Protein AF-A0A925X1Y3-F1 (afdb_monomer_lite)

Sequence (138 aa):
MMHRLTLIILGVAICYAMVGCKSAAEHTDERRQELLRIYPPGRTTREDVRKKWDEPLPHRPYPSYYAATRPAGGWESFDLPGVRERALNSERRTGQPVASLERYFGPDFHHFFGLNYAWYYYDVADKVVDVDWQFASD

Structure (mmCIF, N/CA/C/O backbone):
data_AF-A0A925X1Y3-F1
#
_entry.id   AF-A0A925X1Y3-F1
#
loop_
_atom_site.group_PDB
_atom_site.id
_atom_site.type_symbol
_atom_site.label_atom_id
_atom_site.label_alt_id
_atom_site.label_comp_id
_atom_site.label_asym_id
_atom_site.label_entity_id
_atom_site.label_seq_id
_atom_site.pdbx_PDB_ins_code
_atom_site.Cartn_x
_atom_site.Cartn_y
_atom_site.Cartn_z
_atom_site.occupancy
_atom_site.B_iso_or_equiv
_atom_site.auth_seq_id
_atom_site.auth_comp_id
_atom_site.auth_asym_id
_atom_site.auth_atom_id
_atom_site.pdbx_PDB_model_num
ATOM 1 N N . MET A 1 1 ? 50.385 19.278 11.242 1.00 52.00 1 MET A N 1
ATOM 2 C CA . MET A 1 1 ? 49.661 19.611 9.990 1.00 52.00 1 MET A CA 1
ATOM 3 C C . MET A 1 1 ? 48.746 18.474 9.505 1.00 52.00 1 MET A C 1
ATOM 5 O O . MET A 1 1 ? 47.669 18.778 9.016 1.00 52.00 1 MET A O 1
ATOM 9 N N . MET A 1 2 ? 49.086 17.191 9.728 1.00 53.03 2 MET A N 1
ATOM 10 C CA . MET A 1 2 ? 48.262 16.021 9.344 1.00 53.03 2 MET A CA 1
ATOM 11 C C . MET A 1 2 ? 46.864 15.930 9.993 1.00 53.03 2 MET A C 1
ATOM 13 O O . MET A 1 2 ? 45.931 15.518 9.320 1.00 53.03 2 MET A O 1
ATOM 17 N N . HIS A 1 3 ? 46.662 16.370 11.243 1.00 49.81 3 HIS A N 1
ATOM 18 C CA . HIS A 1 3 ? 45.347 16.265 11.912 1.00 49.81 3 HIS A CA 1
ATOM 19 C C . HIS A 1 3 ? 44.255 17.192 11.349 1.00 49.81 3 HIS A C 1
ATOM 21 O O . HIS A 1 3 ? 43.071 16.927 11.528 1.00 49.81 3 HIS A O 1
ATOM 27 N N . ARG A 1 4 ? 44.631 18.270 10.644 1.00 52.56 4 ARG A N 1
ATOM 28 C CA . ARG A 1 4 ? 43.661 19.189 10.022 1.00 52.56 4 ARG A CA 1
ATOM 29 C C . ARG A 1 4 ? 43.086 18.631 8.718 1.00 52.56 4 ARG A C 1
ATOM 31 O O . ARG A 1 4 ? 41.937 18.911 8.407 1.00 52.56 4 ARG A O 1
ATOM 38 N N . LEU A 1 5 ? 43.851 17.811 7.993 1.00 51.94 5 LEU A N 1
ATOM 39 C CA . LEU A 1 5 ? 43.408 17.200 6.737 1.00 51.94 5 LEU A CA 1
ATOM 40 C C . LEU A 1 5 ? 42.379 16.085 6.989 1.00 51.94 5 LEU A C 1
ATOM 42 O O . LEU A 1 5 ? 41.388 15.983 6.273 1.00 51.94 5 LEU A O 1
ATOM 46 N N . THR A 1 6 ? 42.570 15.299 8.055 1.00 58.19 6 THR A N 1
ATOM 47 C CA . THR A 1 6 ? 41.659 14.207 8.433 1.00 58.19 6 THR A CA 1
ATOM 48 C C . THR A 1 6 ? 40.274 14.721 8.837 1.00 58.19 6 THR A C 1
ATOM 50 O O . THR A 1 6 ? 39.270 14.128 8.458 1.00 58.19 6 THR A O 1
ATOM 53 N N . LEU A 1 7 ? 40.205 15.854 9.548 1.00 57.44 7 LEU A N 1
ATOM 54 C CA . LEU A 1 7 ? 38.937 16.479 9.947 1.00 57.44 7 LEU A CA 1
ATOM 55 C C . LEU A 1 7 ? 38.155 17.046 8.755 1.00 57.44 7 LEU A C 1
ATOM 57 O O . LEU A 1 7 ? 36.930 16.965 8.737 1.00 57.44 7 LEU A O 1
ATOM 61 N N . ILE A 1 8 ? 38.849 17.574 7.742 1.00 61.72 8 ILE A N 1
ATOM 62 C CA . ILE A 1 8 ? 38.210 18.087 6.523 1.00 61.72 8 ILE A CA 1
ATOM 63 C C . ILE A 1 8 ? 37.632 16.931 5.698 1.00 61.72 8 ILE A C 1
ATOM 65 O O . ILE A 1 8 ? 36.485 17.009 5.270 1.00 61.72 8 ILE A O 1
ATOM 69 N N . ILE A 1 9 ? 38.377 15.835 5.527 1.00 61.41 9 ILE A N 1
ATOM 70 C CA . ILE A 1 9 ? 37.902 14.661 4.776 1.00 61.41 9 ILE A CA 1
ATOM 71 C C . ILE A 1 9 ? 36.703 14.003 5.481 1.00 61.41 9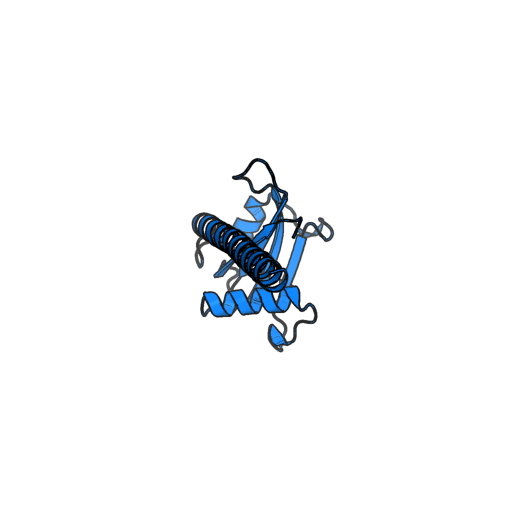 ILE A C 1
ATOM 73 O O . ILE A 1 9 ? 35.718 13.669 4.824 1.00 61.41 9 ILE A O 1
ATOM 77 N N . LEU A 1 10 ? 36.744 13.881 6.813 1.00 60.72 10 LEU A N 1
ATOM 78 C CA . LEU A 1 10 ? 35.631 13.335 7.596 1.00 60.72 10 LEU A CA 1
ATOM 79 C C . LEU A 1 10 ? 34.386 14.239 7.532 1.00 60.72 10 LEU A C 1
ATOM 81 O O . LEU A 1 10 ? 33.276 13.742 7.366 1.00 60.72 10 LEU A O 1
ATOM 85 N N . GLY A 1 11 ? 34.566 15.564 7.597 1.00 60.12 11 GLY A N 1
ATOM 86 C CA . GLY A 1 11 ? 33.471 16.528 7.460 1.00 60.12 11 GLY A CA 1
ATOM 87 C C . GLY A 1 11 ? 32.817 16.497 6.076 1.00 60.12 11 GLY A C 1
ATOM 88 O O . GLY A 1 11 ? 31.593 16.505 5.972 1.00 60.12 11 GLY A O 1
ATOM 89 N N . VAL A 1 12 ? 33.615 16.383 5.010 1.00 60.91 12 VAL A N 1
ATOM 90 C CA . VAL A 1 12 ? 33.105 16.268 3.635 1.00 60.91 12 VAL A CA 1
ATOM 91 C C . VAL A 1 12 ? 32.328 14.959 3.445 1.00 60.91 12 VAL A C 1
ATOM 93 O O . VAL A 1 12 ? 31.229 14.992 2.899 1.00 60.91 12 VAL A O 1
ATOM 96 N N . ALA A 1 13 ? 32.822 13.826 3.955 1.00 60.34 13 ALA A N 1
ATOM 97 C CA . ALA A 1 13 ? 32.124 12.540 3.859 1.00 60.34 13 ALA A CA 1
ATOM 98 C C . ALA A 1 13 ? 30.748 12.545 4.559 1.00 60.34 13 ALA A C 1
ATOM 100 O O . ALA A 1 13 ? 29.778 12.019 4.013 1.00 60.34 13 ALA A O 1
ATOM 101 N N . ILE A 1 14 ? 30.637 13.195 5.725 1.00 60.72 14 ILE A N 1
ATOM 102 C CA . ILE A 1 14 ? 29.362 13.347 6.446 1.00 60.72 14 ILE A CA 1
ATOM 103 C C . ILE A 1 14 ? 28.383 14.225 5.649 1.00 60.72 14 ILE A C 1
ATOM 105 O O . ILE A 1 14 ? 27.206 13.886 5.534 1.00 60.72 14 ILE A O 1
ATOM 109 N N . CYS A 1 15 ? 28.857 15.315 5.037 1.00 56.41 1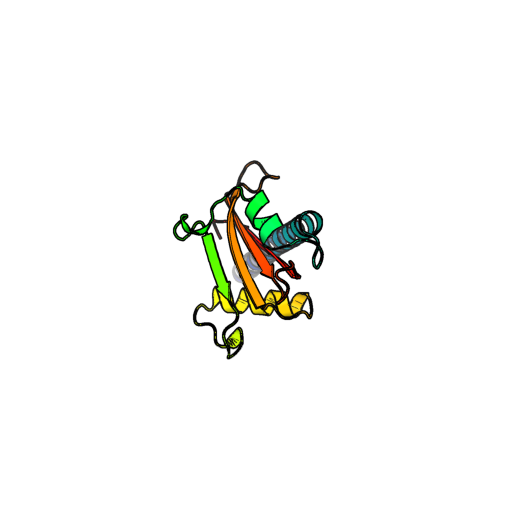5 CYS A N 1
ATOM 110 C CA . CYS A 1 15 ? 28.016 16.166 4.192 1.00 56.41 15 CYS A CA 1
ATOM 111 C C . CYS A 1 15 ? 27.493 15.428 2.946 1.00 56.41 15 CYS A C 1
ATOM 113 O O . CYS A 1 15 ?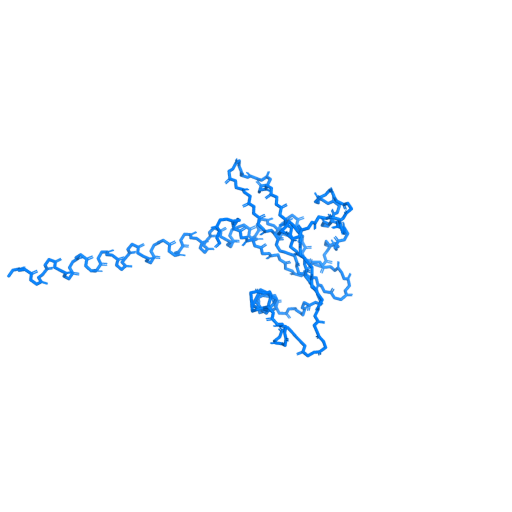 26.316 15.562 2.621 1.00 56.41 15 CYS A O 1
ATOM 115 N N . TYR A 1 16 ? 28.319 14.613 2.278 1.00 53.19 16 TYR A N 1
ATOM 116 C CA . TYR A 1 16 ? 27.880 13.823 1.117 1.00 53.19 16 TYR A CA 1
ATOM 117 C C . TYR A 1 16 ? 26.860 12.738 1.489 1.00 53.19 16 TYR A C 1
ATOM 119 O O . TYR A 1 16 ? 25.882 12.551 0.763 1.00 53.19 16 TYR A O 1
ATOM 127 N N . ALA A 1 17 ? 27.029 12.072 2.636 1.00 56.19 17 ALA A N 1
ATOM 128 C CA . ALA A 1 17 ? 26.065 11.083 3.120 1.00 56.19 17 ALA A CA 1
ATOM 129 C C . ALA A 1 17 ? 24.685 11.708 3.410 1.00 56.19 17 ALA A C 1
ATOM 131 O O . ALA A 1 17 ? 23.656 11.121 3.078 1.00 56.19 17 ALA A O 1
ATOM 132 N N . MET A 1 18 ? 24.646 12.928 3.961 1.00 49.16 18 MET A N 1
ATOM 133 C CA . MET A 1 18 ? 23.380 13.625 4.227 1.00 49.16 18 MET A CA 1
ATOM 134 C C . MET A 1 18 ? 22.675 14.120 2.955 1.00 49.16 18 MET A C 1
ATOM 136 O O . MET A 1 18 ? 21.445 14.143 2.917 1.00 49.16 18 MET A O 1
ATOM 140 N N . VAL A 1 19 ? 23.417 14.481 1.902 1.00 56.69 19 VAL A N 1
ATOM 141 C CA . VAL A 1 19 ? 22.826 14.872 0.607 1.00 56.69 19 VAL A CA 1
ATOM 142 C C . VAL A 1 19 ? 22.222 13.662 -0.116 1.00 56.69 19 VAL A C 1
ATOM 144 O O . VAL A 1 19 ? 21.122 13.773 -0.654 1.00 56.69 19 VAL A O 1
ATOM 147 N N . GLY A 1 20 ? 22.882 12.499 -0.069 1.00 49.12 20 GLY A N 1
ATOM 148 C CA . GLY A 1 20 ? 22.376 11.265 -0.685 1.00 49.12 20 GLY A CA 1
ATOM 149 C C . GLY A 1 20 ? 21.086 10.731 -0.048 1.00 49.12 20 GLY A C 1
ATOM 150 O O . GLY A 1 20 ? 20.182 10.307 -0.761 1.00 49.12 20 GLY A O 1
ATOM 151 N N . CYS A 1 21 ? 20.946 10.806 1.281 1.00 54.22 21 CYS A N 1
ATOM 152 C CA . CYS A 1 21 ? 19.702 10.400 1.951 1.00 54.22 21 CYS A CA 1
ATOM 153 C C . CYS A 1 21 ? 18.529 11.348 1.659 1.00 54.22 21 CYS A C 1
ATOM 155 O O . CYS A 1 21 ? 17.378 10.914 1.630 1.00 54.22 21 CYS A O 1
ATOM 157 N N . LYS A 1 22 ? 18.806 12.641 1.444 1.00 55.19 22 LYS A N 1
ATOM 158 C CA . LYS A 1 22 ? 17.760 13.633 1.184 1.00 55.19 22 LYS A CA 1
ATOM 159 C C . LYS A 1 22 ? 17.135 13.456 -0.202 1.00 55.19 22 LYS A C 1
ATOM 161 O O . LYS A 1 22 ? 15.917 13.545 -0.305 1.00 55.19 22 LYS A O 1
ATOM 166 N N . SER A 1 23 ? 17.929 13.136 -1.229 1.00 60.66 23 SER A N 1
ATOM 167 C CA . SER A 1 23 ? 17.393 12.956 -2.587 1.00 60.66 23 SER A CA 1
ATOM 168 C C . SER A 1 23 ? 16.509 11.711 -2.718 1.00 60.66 23 SER A C 1
ATOM 170 O O . SER A 1 23 ? 15.468 11.770 -3.361 1.00 60.66 23 SER A O 1
ATOM 172 N N . ALA A 1 24 ? 16.867 10.594 -2.075 1.00 61.59 24 ALA A N 1
ATOM 173 C CA . ALA A 1 24 ? 16.077 9.361 -2.144 1.00 61.59 24 ALA A CA 1
ATOM 174 C C . ALA A 1 24 ? 14.693 9.504 -1.477 1.00 61.59 24 ALA A C 1
ATOM 176 O O . ALA A 1 24 ? 13.680 9.054 -2.022 1.00 61.59 24 ALA A O 1
ATOM 177 N N . ALA A 1 25 ? 14.638 10.168 -0.317 1.00 64.25 25 ALA A N 1
ATOM 178 C CA . ALA A 1 25 ? 13.384 10.440 0.382 1.00 64.25 25 ALA A CA 1
ATOM 179 C C . ALA A 1 25 ? 12.487 11.407 -0.409 1.00 64.25 25 ALA A C 1
ATOM 181 O O . ALA A 1 25 ? 11.296 11.147 -0.565 1.00 64.25 25 ALA A O 1
ATOM 182 N N . GLU A 1 26 ? 13.070 12.473 -0.967 1.00 66.62 26 GLU A N 1
ATOM 183 C CA . GLU A 1 26 ? 12.356 13.457 -1.789 1.00 66.62 26 GLU A CA 1
ATOM 184 C C . GLU A 1 26 ? 11.730 12.806 -3.031 1.00 66.62 26 GLU A C 1
ATOM 186 O O . GLU A 1 26 ? 10.540 12.987 -3.287 1.00 66.62 26 GLU A O 1
ATOM 191 N N . HIS A 1 27 ? 12.469 11.935 -3.727 1.00 72.88 27 HIS A N 1
ATOM 192 C CA . HIS A 1 27 ? 11.923 11.180 -4.855 1.00 72.88 27 HIS A CA 1
ATOM 193 C C . HIS A 1 27 ? 10.789 10.231 -4.450 1.00 72.88 27 HIS A C 1
ATOM 195 O O . HIS A 1 27 ? 9.795 10.129 -5.165 1.00 72.88 27 HIS A O 1
ATOM 201 N N . THR A 1 28 ? 10.898 9.552 -3.307 1.00 76.75 28 THR A N 1
ATOM 202 C CA . THR A 1 28 ? 9.842 8.640 -2.833 1.00 76.75 28 THR A CA 1
ATOM 203 C C . THR A 1 28 ? 8.549 9.398 -2.518 1.00 76.75 28 THR A C 1
ATOM 205 O O . THR A 1 28 ? 7.457 8.962 -2.894 1.00 76.75 28 THR A O 1
ATOM 208 N N . ASP A 1 29 ? 8.661 10.572 -1.894 1.00 83.00 29 ASP A N 1
ATOM 209 C CA . ASP A 1 29 ? 7.511 11.419 -1.584 1.00 83.00 29 ASP A CA 1
ATOM 210 C C . ASP A 1 29 ? 6.865 12.002 -2.847 1.00 83.00 29 ASP A C 1
ATOM 212 O O . ASP A 1 29 ? 5.639 11.952 -2.984 1.00 83.00 29 ASP A O 1
ATOM 216 N N . GLU A 1 30 ? 7.656 12.498 -3.802 1.00 84.50 30 GLU A N 1
ATOM 217 C CA . GLU A 1 30 ? 7.155 12.962 -5.103 1.00 84.50 30 GLU A CA 1
ATOM 218 C C . GLU A 1 30 ? 6.363 11.864 -5.825 1.00 84.50 30 GLU A C 1
ATOM 220 O O . GLU A 1 30 ? 5.252 12.109 -6.311 1.00 84.50 30 GLU A O 1
ATOM 225 N N . ARG A 1 31 ? 6.888 10.631 -5.827 1.00 83.56 31 ARG A N 1
ATOM 226 C CA . ARG A 1 31 ? 6.224 9.464 -6.428 1.00 83.56 31 ARG A CA 1
ATOM 227 C C . ARG A 1 31 ? 4.923 9.128 -5.750 1.00 83.56 31 ARG A C 1
ATOM 229 O O . ARG A 1 31 ? 3.911 8.909 -6.416 1.00 83.56 31 ARG A O 1
ATOM 236 N N . ARG A 1 32 ? 4.923 9.129 -4.421 1.00 88.56 32 ARG A N 1
ATOM 237 C CA . ARG A 1 32 ? 3.704 8.923 -3.652 1.00 88.56 32 ARG A CA 1
ATOM 238 C C . ARG A 1 32 ? 2.649 9.971 -4.012 1.00 88.56 32 ARG A C 1
ATOM 240 O O . ARG A 1 32 ? 1.496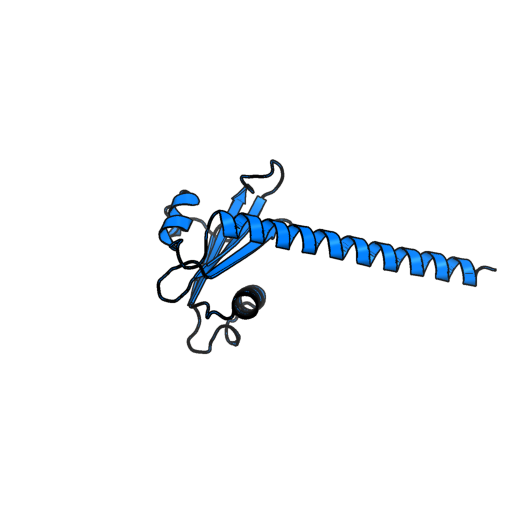 9.609 -4.231 1.00 88.56 32 ARG A O 1
ATOM 247 N N . GLN A 1 33 ? 3.017 11.249 -4.127 1.00 90.38 33 GLN A N 1
ATOM 248 C CA . GLN A 1 33 ? 2.071 12.302 -4.521 1.00 90.38 33 GLN A CA 1
ATOM 249 C C . GLN A 1 33 ? 1.520 12.099 -5.938 1.00 90.38 33 GLN A C 1
ATOM 251 O O . GLN A 1 33 ? 0.337 12.339 -6.172 1.00 90.38 33 GLN A O 1
ATOM 256 N N . GLU A 1 34 ? 2.340 11.642 -6.885 1.00 87.75 34 GLU A N 1
ATOM 257 C CA . GLU A 1 34 ? 1.881 11.290 -8.232 1.00 87.75 34 GLU A CA 1
ATOM 258 C C . GLU A 1 34 ? 0.870 10.134 -8.202 1.00 87.75 34 GLU A C 1
ATOM 260 O O . GLU A 1 34 ? -0.226 10.258 -8.756 1.00 87.75 34 GLU A O 1
ATOM 265 N N . LEU A 1 35 ? 1.175 9.058 -7.471 1.00 88.62 35 LEU A N 1
ATOM 266 C CA . LEU A 1 35 ? 0.259 7.932 -7.293 1.00 88.62 35 LEU A CA 1
ATOM 267 C C . LEU A 1 35 ? -1.055 8.355 -6.624 1.00 88.62 35 LEU A C 1
ATOM 269 O O . LEU A 1 35 ? -2.112 7.903 -7.054 1.00 88.62 35 LEU A O 1
ATOM 273 N N . LEU A 1 36 ? -1.030 9.258 -5.641 1.00 92.81 36 LEU A N 1
ATOM 274 C CA . LEU A 1 36 ? -2.246 9.775 -4.998 1.00 92.81 36 LEU A CA 1
ATOM 275 C C . LEU A 1 36 ? -3.135 10.584 -5.953 1.00 92.81 36 LEU A C 1
ATOM 277 O O . LEU A 1 36 ? -4.354 10.598 -5.784 1.00 92.81 36 LEU A O 1
ATOM 281 N N . ARG A 1 37 ? -2.565 11.242 -6.972 1.00 91.38 37 ARG A N 1
ATOM 282 C CA . ARG A 1 37 ? -3.363 11.904 -8.022 1.00 91.38 37 ARG A CA 1
ATOM 283 C C . ARG A 1 37 ? -4.042 10.888 -8.937 1.00 91.38 37 ARG A C 1
ATOM 285 O O . ARG A 1 37 ? -5.167 11.118 -9.369 1.00 91.38 37 ARG A O 1
ATOM 292 N N . ILE A 1 38 ? -3.360 9.782 -9.231 1.00 89.62 38 ILE A N 1
ATOM 293 C CA . ILE A 1 38 ? -3.865 8.700 -10.087 1.00 89.62 38 ILE A CA 1
ATOM 294 C C . ILE A 1 38 ? -4.913 7.856 -9.354 1.00 89.62 38 ILE A C 1
ATOM 296 O O . ILE A 1 38 ? -5.908 7.454 -9.956 1.00 89.62 38 ILE A O 1
ATOM 300 N N . TYR A 1 39 ? -4.696 7.612 -8.063 1.00 92.81 39 TYR A N 1
ATOM 301 C CA . TYR A 1 39 ? -5.531 6.785 -7.198 1.00 92.81 39 TYR A CA 1
ATOM 302 C C . TYR A 1 39 ? -6.015 7.596 -5.983 1.00 92.81 39 TYR A C 1
ATOM 304 O O . TYR A 1 39 ? -5.548 7.369 -4.864 1.00 92.81 39 TYR A O 1
ATOM 312 N N . PRO A 1 40 ? -6.950 8.552 -6.161 1.00 95.88 40 PRO A N 1
ATOM 313 C CA . PRO A 1 40 ? -7.412 9.399 -5.067 1.00 95.88 40 PRO A CA 1
ATOM 314 C C . PRO A 1 40 ? -8.004 8.585 -3.902 1.00 95.88 40 PRO A C 1
ATOM 316 O O . PRO A 1 40 ? -8.890 7.747 -4.151 1.00 95.88 40 PRO A O 1
ATOM 319 N N . PRO A 1 41 ? -7.581 8.855 -2.648 1.00 96.94 41 PRO A N 1
ATOM 320 C CA . PRO A 1 41 ? -8.121 8.193 -1.468 1.00 96.94 41 PRO A CA 1
ATOM 321 C C . PRO A 1 41 ? -9.634 8.372 -1.303 1.00 96.94 41 PRO A C 1
ATOM 323 O O . PRO A 1 41 ? -10.206 9.391 -1.701 1.00 96.94 41 PRO A O 1
ATOM 326 N N . GLY A 1 42 ? -10.303 7.358 -0.755 1.00 96.19 42 GLY A N 1
ATOM 327 C CA . GLY A 1 42 ? -11.755 7.306 -0.544 1.00 96.19 42 GLY A CA 1
ATOM 328 C C . GLY A 1 42 ? -12.598 7.193 -1.825 1.00 96.19 42 GLY A C 1
ATOM 329 O O . GLY A 1 42 ? -13.787 6.887 -1.758 1.00 96.19 42 GLY A O 1
ATOM 330 N N . ARG A 1 43 ? -12.007 7.413 -3.008 1.00 97.31 43 ARG A N 1
ATOM 331 C CA . ARG A 1 43 ? -12.693 7.306 -4.306 1.00 97.31 43 ARG A CA 1
ATOM 332 C C . ARG A 1 43 ? -12.355 5.999 -5.008 1.00 97.31 43 ARG A C 1
ATOM 334 O O . ARG A 1 43 ? -13.266 5.242 -5.351 1.00 97.31 43 ARG A O 1
ATOM 341 N N . THR A 1 44 ? -11.061 5.738 -5.165 1.00 96.94 44 THR A N 1
ATOM 342 C CA . THR A 1 44 ? -10.518 4.575 -5.879 1.00 96.94 44 THR A CA 1
ATOM 343 C C . THR A 1 44 ? -10.787 3.294 -5.100 1.00 96.94 44 THR A C 1
ATOM 345 O O . THR A 1 44 ? -10.447 3.215 -3.919 1.00 96.94 44 THR A O 1
ATOM 348 N N . THR A 1 45 ? -11.389 2.292 -5.739 1.00 97.19 45 THR A N 1
ATOM 349 C CA . THR A 1 45 ? -11.573 0.958 -5.147 1.00 97.19 45 THR A CA 1
ATOM 350 C C . THR A 1 45 ? -10.341 0.079 -5.332 1.00 97.19 45 THR A C 1
ATOM 352 O O . THR A 1 45 ? -9.521 0.306 -6.223 1.00 97.19 45 THR A O 1
ATOM 355 N N . ARG A 1 46 ? -10.241 -0.991 -4.539 1.00 94.94 46 ARG A N 1
ATOM 356 C CA . ARG A 1 46 ? -9.306 -2.086 -4.811 1.00 94.94 46 ARG A CA 1
ATOM 357 C C . ARG A 1 46 ? -9.489 -2.637 -6.225 1.00 94.94 46 ARG A C 1
ATOM 359 O O . ARG A 1 46 ? -8.503 -2.857 -6.915 1.00 94.94 46 ARG A O 1
ATOM 366 N N . GLU A 1 47 ? -10.726 -2.814 -6.680 1.00 93.44 47 GLU A N 1
ATOM 367 C CA . GLU A 1 47 ? -11.014 -3.314 -8.029 1.00 93.44 47 GLU A CA 1
ATOM 368 C C . GLU A 1 47 ? -10.462 -2.396 -9.132 1.00 93.44 47 GLU A C 1
ATOM 370 O O . GLU A 1 47 ? -9.847 -2.888 -10.076 1.00 93.44 47 GLU A O 1
ATOM 375 N N . ASP A 1 48 ? -10.583 -1.073 -8.980 1.00 92.94 48 ASP A N 1
ATOM 376 C CA . ASP A 1 48 ? -10.019 -0.098 -9.925 1.00 92.94 48 ASP A CA 1
ATOM 377 C C . ASP A 1 48 ? -8.493 -0.230 -10.031 1.00 92.94 48 ASP A C 1
ATOM 379 O O . ASP A 1 48 ? -7.937 -0.205 -11.133 1.00 92.94 48 ASP A O 1
ATOM 383 N N . VAL A 1 49 ? -7.814 -0.403 -8.889 1.00 91.31 49 VAL A N 1
ATOM 384 C CA . VAL A 1 49 ? -6.362 -0.637 -8.842 1.00 91.31 49 VAL A CA 1
ATOM 385 C C . VAL A 1 49 ? -6.020 -1.933 -9.574 1.00 91.31 49 VAL A C 1
ATOM 387 O O . VAL A 1 49 ? -5.205 -1.919 -10.494 1.00 91.31 49 VAL A O 1
ATOM 390 N N . ARG A 1 50 ? -6.687 -3.039 -9.227 1.00 89.81 50 ARG A N 1
ATOM 391 C CA . ARG A 1 50 ? -6.462 -4.360 -9.835 1.00 89.81 50 ARG A CA 1
ATOM 392 C C . ARG A 1 50 ? -6.655 -4.344 -11.349 1.00 89.81 50 ARG A C 1
ATOM 394 O O . ARG A 1 50 ? -5.826 -4.874 -12.082 1.00 89.81 50 ARG A O 1
ATOM 401 N N . LYS A 1 51 ? -7.717 -3.683 -11.821 1.00 87.12 51 LYS A N 1
ATOM 402 C CA . LYS A 1 51 ? -8.016 -3.519 -13.248 1.00 87.12 51 LYS A CA 1
ATOM 403 C C . LYS A 1 51 ? -6.911 -2.757 -13.975 1.00 87.12 51 LYS A C 1
ATOM 405 O O . LYS A 1 51 ? -6.581 -3.100 -15.105 1.00 87.12 51 LYS A O 1
ATOM 410 N N . LYS A 1 52 ? -6.331 -1.733 -13.344 1.00 83.44 52 LYS A N 1
ATOM 411 C CA . LYS A 1 52 ? -5.238 -0.953 -13.936 1.00 83.44 52 LYS A CA 1
ATOM 412 C C . LYS A 1 52 ? -3.929 -1.737 -14.035 1.00 83.44 52 LYS A C 1
ATOM 414 O O . LYS A 1 52 ? -3.169 -1.512 -14.971 1.00 83.44 52 LYS A O 1
ATOM 419 N N . TRP A 1 53 ? -3.690 -2.663 -13.113 1.00 81.75 53 TRP A N 1
ATOM 420 C CA . TRP A 1 53 ? -2.546 -3.575 -13.165 1.00 81.75 53 TRP A CA 1
ATOM 421 C C . TRP A 1 53 ? -2.745 -4.774 -14.116 1.00 81.75 53 TRP A C 1
ATOM 423 O O . TRP A 1 53 ? -1.839 -5.593 -14.229 1.00 81.75 53 TRP A O 1
ATOM 433 N N . ASP A 1 54 ? -3.874 -4.829 -14.840 1.00 70.56 54 ASP A N 1
ATOM 434 C CA . ASP A 1 54 ? -4.192 -5.797 -15.905 1.00 70.56 54 ASP A CA 1
ATOM 435 C C . ASP A 1 54 ? -4.016 -7.267 -15.488 1.00 70.56 54 ASP A C 1
ATOM 437 O O . ASP A 1 54 ? -3.326 -8.055 -16.138 1.00 70.56 54 ASP A O 1
ATOM 441 N N . GLU A 1 55 ? -4.608 -7.654 -14.356 1.00 63.16 55 GLU A N 1
ATOM 442 C CA . GLU A 1 55 ? -4.423 -9.001 -13.822 1.00 63.16 55 GLU A CA 1
ATOM 443 C C . GLU A 1 55 ? -5.727 -9.693 -13.379 1.00 63.16 55 GLU A C 1
ATOM 445 O O . GLU A 1 55 ? -6.514 -9.133 -12.611 1.00 63.16 55 GLU A O 1
ATOM 450 N N . PRO A 1 56 ? -5.885 -10.995 -13.693 1.00 54.09 56 PRO A N 1
ATOM 451 C CA . PRO A 1 56 ? -6.371 -11.967 -12.725 1.00 54.09 56 PRO A CA 1
ATOM 452 C C . PRO A 1 56 ? -5.229 -12.293 -11.735 1.00 54.09 56 PRO A C 1
ATOM 454 O O . PRO A 1 56 ? -4.447 -13.223 -11.938 1.00 54.09 56 PRO A O 1
ATOM 457 N N . LEU A 1 57 ? -5.144 -11.507 -10.652 1.00 54.81 57 LEU A N 1
ATOM 458 C CA . LEU A 1 57 ? -4.039 -11.471 -9.664 1.00 54.81 57 LEU A CA 1
ATOM 459 C C . LEU A 1 57 ? -3.673 -12.733 -8.866 1.00 54.81 57 LEU A C 1
ATOM 461 O O . LEU A 1 57 ? -2.522 -12.823 -8.437 1.00 54.81 57 LEU A O 1
ATOM 465 N N . PRO A 1 58 ? -4.550 -13.727 -8.622 1.00 52.69 58 PRO A N 1
ATOM 466 C CA . PRO A 1 58 ? -4.185 -14.829 -7.732 1.00 52.69 58 PRO A CA 1
ATOM 467 C C . PRO A 1 58 ? -3.078 -15.756 -8.271 1.00 52.69 58 PRO A C 1
ATOM 469 O O . PRO A 1 58 ? -2.689 -16.693 -7.576 1.00 52.69 58 PRO A O 1
ATOM 472 N N . HIS A 1 59 ? -2.578 -15.538 -9.493 1.00 53.03 59 HIS A N 1
ATOM 473 C CA . HIS A 1 59 ? -1.656 -16.452 -10.171 1.00 53.03 59 HIS A CA 1
ATOM 474 C C . HIS A 1 59 ? -0.213 -15.949 -10.311 1.00 53.03 59 HIS A C 1
ATOM 476 O O . HIS A 1 59 ? 0.639 -16.733 -10.737 1.00 53.03 59 HIS A O 1
ATOM 482 N N . ARG A 1 60 ? 0.108 -14.693 -9.961 1.00 61.44 60 ARG A N 1
ATOM 483 C CA . ARG A 1 60 ? 1.503 -14.222 -10.009 1.00 61.44 60 ARG A CA 1
ATOM 484 C C . ARG A 1 60 ? 2.229 -14.536 -8.696 1.00 61.44 60 ARG A C 1
ATOM 486 O O . ARG A 1 60 ? 1.815 -14.052 -7.644 1.00 61.44 60 ARG A O 1
ATOM 493 N N . PRO A 1 61 ? 3.306 -15.343 -8.722 1.00 58.38 61 PRO A N 1
ATOM 494 C CA . PRO A 1 61 ? 4.042 -15.674 -7.514 1.00 58.38 61 PRO A CA 1
ATOM 495 C C . PRO A 1 61 ? 4.784 -14.451 -6.969 1.00 58.38 61 PRO A C 1
ATOM 497 O O . PRO A 1 61 ? 5.177 -13.539 -7.701 1.00 58.38 61 PRO A O 1
ATOM 500 N N . TYR A 1 62 ? 5.026 -14.464 -5.660 1.00 54.94 62 TYR A N 1
ATOM 501 C CA . TYR A 1 62 ? 6.013 -13.590 -5.037 1.00 54.94 62 TYR A CA 1
ATOM 502 C C . TYR A 1 62 ? 7.347 -13.683 -5.814 1.00 54.94 62 TYR A C 1
ATOM 504 O O . TYR A 1 62 ? 7.769 -14.796 -6.136 1.00 54.94 62 TYR A O 1
ATOM 512 N N . PRO A 1 63 ? 8.024 -12.560 -6.123 1.00 64.69 63 PRO A N 1
ATOM 513 C CA . PRO A 1 63 ? 7.840 -11.226 -5.547 1.00 64.69 63 PRO A CA 1
ATOM 514 C C . PRO A 1 63 ? 6.864 -10.301 -6.292 1.00 64.69 63 PRO A C 1
ATOM 516 O O . PRO A 1 63 ? 6.685 -9.164 -5.855 1.00 64.69 63 PRO A O 1
ATOM 519 N N . SER A 1 64 ? 6.222 -10.748 -7.374 1.00 71.38 64 SER A N 1
ATOM 520 C CA . SER A 1 64 ? 5.467 -9.860 -8.271 1.00 71.38 64 SER A CA 1
ATOM 521 C C . SER A 1 64 ? 4.167 -9.310 -7.674 1.00 71.38 64 SER A C 1
ATOM 523 O O . SER A 1 64 ? 3.777 -8.189 -7.988 1.00 71.38 64 SER A O 1
ATOM 525 N N . TYR A 1 65 ? 3.532 -10.070 -6.781 1.00 83.69 65 TYR A N 1
ATOM 526 C CA . TYR A 1 65 ? 2.338 -9.661 -6.047 1.00 83.69 65 TYR A CA 1
ATOM 527 C C . TYR A 1 65 ? 2.463 -10.045 -4.572 1.00 83.69 65 TYR A C 1
ATOM 529 O O . TYR A 1 65 ? 3.078 -11.056 -4.219 1.00 83.69 65 TYR A O 1
ATOM 537 N N . TYR A 1 66 ? 1.897 -9.219 -3.699 1.00 88.81 66 TYR A N 1
ATOM 538 C CA . TYR A 1 66 ? 1.749 -9.523 -2.282 1.00 88.81 66 TYR A CA 1
ATOM 539 C C . TYR A 1 66 ? 0.462 -8.892 -1.758 1.00 88.81 66 TYR A C 1
ATOM 541 O O . TYR A 1 66 ? 0.142 -7.764 -2.117 1.00 88.81 66 TYR A O 1
ATOM 549 N N . ALA A 1 67 ? -0.246 -9.587 -0.873 1.00 92.81 67 ALA A N 1
ATOM 550 C CA . ALA A 1 67 ? -1.416 -9.050 -0.196 1.00 92.81 67 ALA A CA 1
ATOM 551 C C . ALA A 1 67 ? -1.451 -9.502 1.260 1.00 92.81 67 ALA A C 1
ATOM 553 O O . ALA A 1 67 ? -1.049 -10.617 1.590 1.00 92.81 67 ALA A O 1
ATOM 554 N N . ALA A 1 68 ? -1.952 -8.629 2.128 1.00 95.38 68 ALA A N 1
ATOM 555 C CA . ALA A 1 68 ? -2.147 -8.927 3.538 1.00 95.38 68 ALA A CA 1
ATOM 556 C C . ALA A 1 68 ? -3.393 -8.219 4.068 1.00 95.38 68 ALA A C 1
ATOM 558 O O . ALA A 1 68 ? -3.723 -7.110 3.651 1.00 95.38 68 ALA A O 1
ATOM 559 N N . THR A 1 69 ? -4.061 -8.855 5.025 1.00 97.44 69 THR A N 1
ATOM 560 C CA . THR A 1 69 ? -5.184 -8.272 5.771 1.00 97.44 69 THR A CA 1
ATOM 561 C C . THR A 1 69 ? -4.744 -8.011 7.204 1.00 97.44 69 THR A C 1
ATOM 563 O O . THR A 1 69 ? -3.906 -8.744 7.734 1.00 97.44 69 THR A O 1
ATOM 566 N N . ARG A 1 70 ? -5.297 -6.967 7.823 1.00 97.38 70 ARG A N 1
ATOM 567 C CA . ARG A 1 70 ? -5.016 -6.604 9.210 1.00 97.38 70 ARG A CA 1
ATOM 568 C C . ARG A 1 70 ? -5.318 -7.796 10.134 1.00 97.38 70 ARG A C 1
ATOM 570 O O . ARG A 1 70 ? -6.448 -8.287 10.123 1.00 97.38 70 ARG A O 1
ATOM 577 N N . PRO A 1 71 ? -4.356 -8.252 10.954 1.00 96.75 71 PRO A N 1
ATOM 578 C CA . PRO A 1 71 ? -4.612 -9.265 11.971 1.00 96.75 71 PRO A CA 1
ATOM 579 C C . PRO A 1 71 ? -5.591 -8.769 13.033 1.00 96.75 71 PRO A C 1
ATOM 581 O O . PRO A 1 71 ? -5.706 -7.568 13.277 1.00 96.75 71 PRO A O 1
ATOM 584 N N . ALA A 1 72 ? -6.212 -9.701 13.757 1.00 96.19 72 ALA A N 1
ATOM 585 C CA . ALA A 1 72 ? -7.066 -9.368 14.899 1.00 96.19 72 ALA A CA 1
ATOM 586 C C . ALA A 1 72 ? -6.326 -8.547 15.976 1.00 96.19 72 ALA A C 1
ATOM 588 O O . ALA A 1 72 ? -6.917 -7.660 16.583 1.00 96.19 72 ALA A O 1
ATOM 589 N N . GLY A 1 73 ? -5.026 -8.802 16.175 1.00 95.38 73 GLY A N 1
ATOM 590 C CA . GLY A 1 73 ? -4.160 -8.048 17.090 1.00 95.38 73 GLY A CA 1
ATOM 591 C C . GLY A 1 73 ? -3.632 -6.718 16.537 1.00 95.38 73 GLY A C 1
ATOM 592 O O . GLY A 1 73 ? -2.782 -6.104 17.174 1.00 95.38 73 GLY A O 1
ATOM 593 N N . GLY A 1 74 ? -4.088 -6.280 15.359 1.00 96.88 74 GLY A N 1
ATOM 594 C CA . GLY A 1 74 ? -3.577 -5.087 14.683 1.00 96.88 74 GLY A CA 1
ATOM 595 C C . GLY A 1 74 ? -2.298 -5.336 13.881 1.00 96.88 74 GLY A C 1
ATOM 596 O O . GLY A 1 74 ? -1.747 -6.440 13.865 1.00 96.88 74 GLY A O 1
ATOM 597 N N . TRP A 1 75 ? -1.829 -4.301 13.184 1.00 97.38 75 TRP A N 1
ATOM 598 C CA . TRP A 1 75 ? -0.631 -4.395 12.344 1.00 97.38 75 TRP A CA 1
ATOM 599 C C . TRP A 1 75 ? 0.644 -4.599 13.161 1.00 97.38 75 TRP A C 1
ATOM 601 O O . TRP A 1 75 ? 1.575 -5.239 12.684 1.00 97.38 75 TRP A O 1
ATOM 611 N N . GLU A 1 76 ? 0.670 -4.143 14.411 1.00 96.88 76 GLU A N 1
ATOM 612 C CA . GLU A 1 76 ? 1.763 -4.336 15.363 1.00 96.88 76 GLU A CA 1
ATOM 613 C C . GLU A 1 76 ? 2.096 -5.820 15.574 1.00 96.88 76 GLU A C 1
ATOM 615 O O . GLU A 1 76 ? 3.266 -6.178 15.735 1.00 96.88 76 GLU A O 1
ATOM 620 N N . SER A 1 77 ? 1.069 -6.674 15.508 1.00 96.25 77 SER A N 1
ATOM 621 C CA . SER A 1 77 ? 1.170 -8.130 15.646 1.00 96.25 77 SER A CA 1
ATOM 622 C C . SER A 1 77 ? 1.533 -8.869 14.353 1.00 96.25 77 SER A C 1
ATOM 624 O O . SER A 1 77 ? 1.638 -10.090 14.368 1.00 96.25 77 SER A O 1
ATOM 626 N N . PHE A 1 78 ? 1.708 -8.166 13.228 1.00 96.00 78 PHE A N 1
ATOM 627 C CA . PHE A 1 78 ? 2.022 -8.799 11.947 1.00 96.00 78 PHE A CA 1
ATOM 628 C C . PHE A 1 78 ? 3.481 -9.282 11.906 1.00 96.00 78 PHE A C 1
ATOM 630 O O . PHE A 1 78 ? 4.405 -8.515 12.192 1.00 96.00 78 PHE A O 1
ATOM 637 N N . ASP A 1 79 ? 3.688 -10.537 11.500 1.00 94.50 79 ASP A N 1
ATOM 638 C CA . ASP A 1 79 ? 4.977 -11.235 11.633 1.00 94.50 79 ASP A CA 1
ATOM 639 C C . ASP A 1 79 ? 6.084 -10.714 10.708 1.00 94.50 79 ASP A C 1
ATOM 641 O O . ASP A 1 79 ? 7.264 -10.888 11.003 1.00 94.50 79 ASP A O 1
ATOM 645 N N . LEU A 1 80 ? 5.734 -10.069 9.589 1.00 93.38 80 LEU A N 1
ATOM 646 C CA . LEU A 1 80 ? 6.708 -9.504 8.649 1.00 93.38 80 LEU A CA 1
ATOM 647 C C . LEU A 1 80 ? 6.982 -8.027 8.979 1.00 93.38 80 LEU A C 1
ATOM 649 O O . LEU A 1 80 ? 6.134 -7.180 8.670 1.00 93.38 80 LEU A O 1
ATOM 653 N N . PRO A 1 81 ? 8.167 -7.674 9.527 1.00 93.12 81 PRO A N 1
ATOM 654 C CA . PRO A 1 81 ? 8.439 -6.320 10.010 1.00 93.12 81 PRO A CA 1
ATOM 655 C C . PRO A 1 81 ? 8.279 -5.240 8.938 1.00 93.12 81 PRO A C 1
ATOM 657 O O . PRO A 1 81 ? 7.690 -4.201 9.216 1.00 93.12 81 PRO A O 1
ATOM 660 N N . GLY A 1 82 ? 8.723 -5.504 7.704 1.00 90.44 82 GLY A N 1
ATOM 661 C CA . GLY A 1 82 ? 8.609 -4.541 6.604 1.00 90.44 82 GLY A CA 1
ATOM 662 C C . GLY A 1 82 ? 7.164 -4.275 6.168 1.00 90.44 82 GLY A C 1
ATOM 663 O O . GLY A 1 82 ? 6.825 -3.154 5.803 1.00 90.44 82 GLY A O 1
ATOM 664 N N . VAL A 1 83 ? 6.282 -5.277 6.251 1.00 92.75 83 VAL A N 1
ATOM 665 C CA . VAL A 1 83 ? 4.848 -5.110 5.950 1.00 92.75 83 VAL A CA 1
ATOM 666 C C . VAL A 1 83 ? 4.158 -4.361 7.088 1.00 92.75 83 VAL A C 1
ATOM 668 O O . VAL A 1 83 ? 3.400 -3.423 6.841 1.00 92.75 83 VAL A O 1
ATOM 671 N N . ARG A 1 84 ? 4.476 -4.733 8.335 1.00 96.06 84 ARG A N 1
ATOM 672 C CA . ARG A 1 84 ? 4.010 -4.049 9.545 1.00 96.06 84 ARG A CA 1
ATOM 673 C C . ARG A 1 84 ? 4.349 -2.562 9.518 1.00 96.06 84 ARG A C 1
ATOM 675 O O . ARG A 1 84 ? 3.459 -1.736 9.690 1.00 96.06 84 ARG A O 1
ATOM 682 N N . GLU A 1 85 ? 5.616 -2.211 9.301 1.00 96.12 85 GLU A N 1
ATOM 683 C CA . GLU A 1 85 ? 6.054 -0.811 9.288 1.00 96.12 85 GLU A CA 1
ATOM 684 C C . GLU A 1 85 ? 5.363 -0.008 8.192 1.00 96.12 85 GLU A C 1
ATOM 686 O O . GLU A 1 85 ? 4.910 1.104 8.448 1.00 96.12 85 GLU A O 1
ATOM 691 N N . ARG A 1 86 ? 5.216 -0.578 6.994 1.00 95.00 86 ARG A N 1
ATOM 692 C CA . ARG A 1 86 ? 4.507 0.063 5.884 1.00 95.00 86 ARG A CA 1
ATOM 693 C C . ARG A 1 86 ? 3.053 0.383 6.225 1.00 95.00 86 ARG A C 1
ATOM 695 O O . ARG A 1 86 ? 2.631 1.527 6.055 1.00 95.00 86 ARG A O 1
ATOM 702 N N . ALA A 1 87 ? 2.316 -0.587 6.767 1.00 97.06 87 ALA A N 1
ATOM 703 C CA . ALA A 1 87 ? 0.936 -0.375 7.194 1.00 97.06 87 ALA A CA 1
ATOM 704 C C . ALA A 1 87 ? 0.839 0.708 8.283 1.00 97.06 87 ALA A C 1
ATOM 706 O O . ALA A 1 87 ? 0.083 1.666 8.130 1.00 97.06 87 ALA A O 1
ATOM 707 N N . LEU A 1 88 ? 1.665 0.623 9.333 1.00 97.56 88 LEU A N 1
ATOM 708 C CA . LEU A 1 88 ? 1.683 1.604 10.426 1.00 97.56 88 LEU A CA 1
ATOM 709 C C . LEU A 1 88 ? 2.097 3.008 9.956 1.00 97.56 88 LEU A C 1
ATOM 711 O O . LEU A 1 88 ? 1.581 4.010 10.449 1.00 97.56 88 LEU A O 1
ATOM 715 N N . ASN A 1 89 ? 3.014 3.107 8.992 1.00 96.25 89 ASN A N 1
ATOM 716 C CA . ASN A 1 89 ? 3.418 4.382 8.405 1.00 96.25 89 ASN A CA 1
ATOM 717 C C . ASN A 1 89 ? 2.280 5.007 7.589 1.00 96.25 89 ASN A C 1
ATOM 719 O O . ASN A 1 89 ? 2.060 6.212 7.703 1.00 96.25 89 ASN A O 1
ATOM 723 N N . SER A 1 90 ? 1.528 4.205 6.829 1.00 97.38 90 SER A N 1
ATOM 724 C CA . SER A 1 90 ? 0.304 4.655 6.154 1.00 97.38 90 SER A CA 1
ATOM 725 C C . SER A 1 90 ? -0.721 5.197 7.157 1.00 97.38 90 SER A C 1
ATOM 727 O O . SER A 1 90 ? -1.212 6.317 6.992 1.00 97.38 90 SER A O 1
ATOM 729 N N . GLU A 1 91 ? -0.998 4.460 8.240 1.00 97.94 91 GLU A N 1
ATOM 730 C CA . GLU A 1 91 ? -1.929 4.908 9.290 1.00 97.94 91 GLU A CA 1
ATOM 731 C C . GLU A 1 91 ? -1.461 6.212 9.946 1.00 97.94 91 GLU A C 1
ATOM 733 O O . GLU A 1 91 ? -2.251 7.136 10.129 1.00 97.94 91 GLU A O 1
ATOM 738 N N . ARG A 1 92 ? -0.158 6.346 10.228 1.00 97.75 92 ARG A N 1
ATOM 739 C CA . ARG A 1 92 ? 0.411 7.573 10.806 1.00 97.75 92 ARG A CA 1
ATOM 740 C C . ARG A 1 92 ? 0.303 8.772 9.863 1.00 97.75 92 ARG A C 1
ATOM 742 O O . ARG A 1 92 ? 0.028 9.875 10.327 1.00 97.75 92 ARG A O 1
ATOM 749 N N . ARG A 1 93 ? 0.537 8.579 8.560 1.00 95.12 93 ARG A N 1
ATOM 750 C CA . ARG A 1 93 ? 0.469 9.656 7.555 1.00 95.12 93 ARG A CA 1
ATOM 751 C C . ARG A 1 93 ? -0.955 10.143 7.317 1.00 95.12 93 ARG A C 1
ATOM 753 O O . ARG A 1 93 ? -1.158 11.333 7.100 1.00 95.12 93 ARG A O 1
ATOM 760 N N . THR A 1 94 ? -1.918 9.228 7.303 1.00 96.31 94 THR A N 1
ATOM 761 C CA . THR A 1 94 ? -3.302 9.524 6.899 1.00 96.31 94 THR A CA 1
ATOM 762 C C . THR A 1 94 ? -4.247 9.743 8.075 1.00 96.31 94 THR A C 1
ATOM 764 O O . THR A 1 94 ? -5.310 10.333 7.898 1.00 96.31 94 THR A O 1
ATOM 767 N N . GLY A 1 95 ? -3.888 9.263 9.269 1.00 97.62 95 GLY A N 1
ATOM 768 C CA . GLY A 1 95 ? -4.790 9.193 10.416 1.00 97.62 95 GLY A CA 1
ATOM 769 C C . GLY A 1 95 ? -5.940 8.197 10.226 1.00 97.62 95 GLY A C 1
ATOM 770 O O . GLY A 1 95 ? -6.887 8.217 11.010 1.00 97.62 95 GLY A O 1
ATOM 771 N N . GLN A 1 96 ? -5.891 7.353 9.189 1.00 97.25 96 GLN A N 1
ATOM 772 C CA . GLN A 1 96 ? -6.943 6.395 8.855 1.00 97.25 96 GLN A CA 1
ATOM 773 C C . GLN A 1 96 ? -6.476 4.958 9.098 1.00 97.25 96 GLN A C 1
ATOM 775 O O . GLN A 1 96 ? -5.323 4.639 8.806 1.00 97.25 96 GLN A O 1
ATOM 780 N N . PRO A 1 97 ? -7.354 4.071 9.600 1.00 97.06 97 PRO A N 1
ATOM 781 C CA . PRO A 1 97 ? -7.016 2.669 9.774 1.00 97.06 97 PRO A CA 1
ATOM 782 C C . PRO A 1 97 ? -6.886 1.963 8.420 1.00 97.06 97 PRO A C 1
ATOM 784 O O . PRO A 1 97 ? -7.746 2.084 7.549 1.00 97.06 97 PRO A O 1
ATOM 787 N N . VAL A 1 98 ? -5.842 1.152 8.282 1.00 98.31 98 VAL A N 1
ATOM 788 C CA . VAL A 1 98 ? -5.640 0.261 7.140 1.00 98.31 98 VAL A CA 1
ATOM 789 C C . VAL A 1 98 ? -6.241 -1.099 7.488 1.00 98.31 98 VAL A C 1
ATOM 791 O O . VAL A 1 98 ? -5.840 -1.738 8.463 1.00 98.31 98 VAL A O 1
ATOM 794 N N . ALA A 1 99 ? -7.207 -1.560 6.701 1.00 98.31 99 ALA A N 1
ATOM 795 C CA . ALA A 1 99 ? -7.812 -2.883 6.846 1.00 98.31 99 ALA A CA 1
ATOM 796 C C . ALA A 1 99 ? -7.019 -3.960 6.096 1.00 98.31 99 ALA A C 1
ATOM 798 O O . ALA A 1 99 ? -6.986 -5.117 6.505 1.00 98.31 99 ALA A O 1
ATOM 799 N N . SER A 1 100 ? -6.369 -3.591 4.996 1.00 98.31 100 SER A N 1
ATOM 800 C CA . SER A 1 100 ? -5.571 -4.501 4.171 1.00 98.31 100 SER A CA 1
ATOM 801 C C . SER A 1 100 ? -4.625 -3.722 3.265 1.00 98.31 100 SER A C 1
ATOM 803 O O . SER A 1 100 ? -4.748 -2.506 3.118 1.00 98.31 100 SER A O 1
ATOM 805 N N . LEU A 1 101 ? -3.696 -4.430 2.637 1.00 97.38 101 LEU A N 1
ATOM 806 C CA . LEU A 1 101 ? -2.773 -3.859 1.673 1.00 97.38 101 LEU A CA 1
ATOM 807 C C . LEU A 1 101 ? -2.476 -4.827 0.533 1.00 97.38 101 LEU A C 1
ATOM 809 O O . LEU A 1 101 ? -2.588 -6.046 0.686 1.00 97.38 101 LEU A O 1
ATOM 813 N N . GLU A 1 102 ? -2.070 -4.262 -0.595 1.00 94.56 102 GLU A N 1
ATOM 814 C CA . GLU A 1 102 ? -1.576 -4.988 -1.759 1.00 94.56 102 GLU A CA 1
ATOM 815 C C . GLU A 1 102 ? -0.305 -4.327 -2.286 1.00 94.56 102 GLU A C 1
ATOM 817 O O . GLU A 1 102 ? -0.146 -3.109 -2.216 1.00 94.56 102 GLU A O 1
ATOM 822 N N . ARG A 1 103 ? 0.599 -5.137 -2.829 1.00 91.88 103 ARG A N 1
ATOM 823 C CA . ARG A 1 103 ? 1.812 -4.705 -3.514 1.00 91.88 103 ARG A CA 1
ATOM 824 C C . ARG A 1 103 ? 1.810 -5.254 -4.924 1.00 91.88 103 ARG A C 1
ATOM 826 O O . ARG A 1 103 ? 1.630 -6.456 -5.113 1.00 91.88 103 ARG A O 1
ATOM 833 N N . TYR A 1 104 ? 2.118 -4.384 -5.868 1.00 87.94 104 TYR A N 1
ATOM 834 C CA . TYR A 1 104 ? 2.234 -4.700 -7.281 1.00 87.94 104 TYR A CA 1
ATOM 835 C C . TYR A 1 104 ? 3.651 -4.434 -7.751 1.00 87.94 104 TYR A C 1
ATOM 837 O O . TYR A 1 104 ? 4.285 -3.480 -7.304 1.00 87.94 104 TYR A O 1
ATOM 845 N N . PHE A 1 105 ? 4.135 -5.281 -8.651 1.00 85.56 105 PHE A N 1
ATOM 846 C CA . PHE A 1 105 ? 5.419 -5.121 -9.308 1.00 85.56 105 PHE A CA 1
ATOM 847 C C . PHE A 1 105 ? 5.227 -4.817 -10.787 1.00 85.56 105 PHE A C 1
ATOM 849 O O . PHE A 1 105 ? 4.531 -5.546 -11.496 1.00 85.56 105 PHE A O 1
ATOM 856 N N . GLY A 1 106 ? 5.914 -3.796 -11.279 1.00 79.38 106 GLY A N 1
ATOM 857 C CA . GLY A 1 106 ? 5.963 -3.542 -12.710 1.00 79.38 106 GLY A CA 1
ATOM 858 C C . GLY A 1 106 ? 6.717 -2.272 -13.064 1.00 79.38 106 GLY A C 1
ATOM 859 O O . GLY A 1 106 ? 7.430 -1.724 -12.221 1.00 79.38 106 GLY A O 1
ATOM 860 N N . PRO A 1 107 ? 6.617 -1.826 -14.324 1.00 72.56 107 PRO A N 1
ATOM 861 C CA . PRO A 1 107 ? 7.270 -0.603 -14.759 1.00 72.56 107 PRO A CA 1
ATOM 862 C C . PRO A 1 107 ? 6.656 0.604 -14.048 1.00 72.56 107 PRO A C 1
ATOM 864 O O . PRO A 1 107 ? 5.449 0.656 -13.802 1.00 72.56 107 PRO A O 1
ATOM 867 N N . ASP A 1 108 ? 7.486 1.595 -13.724 1.00 63.19 108 ASP A N 1
ATOM 868 C CA . ASP A 1 108 ? 6.965 2.909 -13.353 1.00 63.19 108 ASP A CA 1
ATOM 869 C C . ASP A 1 108 ? 6.500 3.531 -14.666 1.00 63.19 108 ASP A C 1
ATOM 871 O O . ASP A 1 108 ? 7.313 4.057 -15.417 1.00 63.19 108 ASP A O 1
ATOM 875 N N . PHE A 1 109 ? 5.221 3.369 -15.019 1.00 55.91 109 PHE A N 1
ATOM 876 C CA . PHE A 1 109 ? 4.636 3.735 -16.322 1.00 55.91 109 PHE A CA 1
ATOM 877 C C . PHE A 1 109 ? 4.848 5.214 -16.733 1.00 55.91 109 PHE A C 1
ATOM 879 O O . PHE A 1 109 ? 4.413 5.621 -17.808 1.00 55.91 109 PHE A O 1
ATOM 886 N N . HIS A 1 110 ? 5.517 6.008 -15.894 1.00 52.81 110 HIS A N 1
ATOM 887 C CA . HIS A 1 110 ? 5.920 7.389 -16.121 1.00 52.81 110 HIS A CA 1
ATOM 888 C C . HIS A 1 110 ? 7.420 7.581 -16.415 1.00 52.81 110 HIS A C 1
ATOM 890 O O . HIS A 1 110 ? 7.778 8.585 -17.026 1.00 52.81 110 HIS A O 1
ATOM 896 N N . HIS A 1 111 ? 8.310 6.665 -16.011 1.00 52.78 111 HIS A N 1
ATOM 897 C CA . HIS A 1 111 ? 9.760 6.813 -16.181 1.00 52.78 111 HIS A CA 1
ATOM 898 C C . HIS A 1 111 ? 10.374 5.567 -16.820 1.00 52.78 111 HIS A C 1
ATOM 900 O O . HIS A 1 111 ? 10.282 4.459 -16.306 1.00 52.78 111 HIS A O 1
ATOM 906 N N . PHE A 1 112 ? 11.050 5.769 -17.951 1.00 48.28 112 PHE A N 1
ATOM 907 C CA . PHE A 1 112 ? 11.574 4.723 -18.838 1.00 48.28 112 PHE A CA 1
ATOM 908 C C . PHE A 1 112 ? 12.623 3.768 -18.224 1.00 48.28 112 PHE A C 1
ATOM 910 O O . PHE A 1 112 ? 13.070 2.853 -18.911 1.00 48.28 112 PHE A O 1
ATOM 917 N N . PHE A 1 113 ? 13.017 3.928 -16.957 1.00 49.50 113 PHE A N 1
ATOM 918 C CA . PHE A 1 113 ? 14.085 3.141 -16.339 1.00 49.50 113 PHE A CA 1
ATOM 919 C C . PHE A 1 113 ? 13.772 2.791 -14.877 1.00 49.50 113 PHE A C 1
ATOM 921 O O . PHE A 1 113 ? 14.268 3.436 -13.959 1.00 49.50 113 PHE A O 1
ATOM 928 N N . GLY A 1 114 ? 12.965 1.751 -14.648 1.00 60.28 114 GLY A N 1
ATOM 929 C CA . GLY A 1 114 ? 12.851 1.148 -13.317 1.00 60.28 114 GLY A CA 1
ATOM 930 C C . GLY A 1 114 ? 11.649 0.228 -13.135 1.00 60.28 114 GLY A C 1
ATOM 931 O O . GLY A 1 114 ? 10.509 0.611 -13.396 1.00 60.28 114 GLY A O 1
ATOM 932 N N . LEU A 1 115 ? 11.909 -0.985 -12.644 1.00 73.31 115 LEU A N 1
ATOM 933 C CA . LEU A 1 115 ? 10.879 -1.815 -12.024 1.00 73.31 115 LEU A CA 1
ATOM 934 C C . LEU A 1 115 ? 10.674 -1.309 -10.595 1.00 73.31 115 LEU A C 1
ATOM 936 O O . LEU A 1 115 ? 11.644 -1.009 -9.897 1.00 73.31 115 LEU A O 1
ATOM 940 N N . ASN A 1 116 ? 9.424 -1.196 -10.170 1.00 81.69 116 ASN A N 1
ATOM 941 C CA . ASN A 1 116 ? 9.069 -0.694 -8.849 1.00 81.69 116 ASN A CA 1
ATOM 942 C C . ASN A 1 116 ? 8.079 -1.621 -8.155 1.00 81.69 116 ASN A C 1
ATOM 944 O O . ASN A 1 116 ? 7.397 -2.426 -8.795 1.00 81.69 116 ASN A O 1
ATOM 948 N N . TYR A 1 117 ? 8.007 -1.459 -6.839 1.00 87.25 117 TYR A N 1
ATOM 949 C CA . TYR A 1 117 ? 6.912 -1.949 -6.030 1.00 87.25 117 TYR A CA 1
ATOM 950 C C . TYR A 1 117 ? 5.985 -0.788 -5.67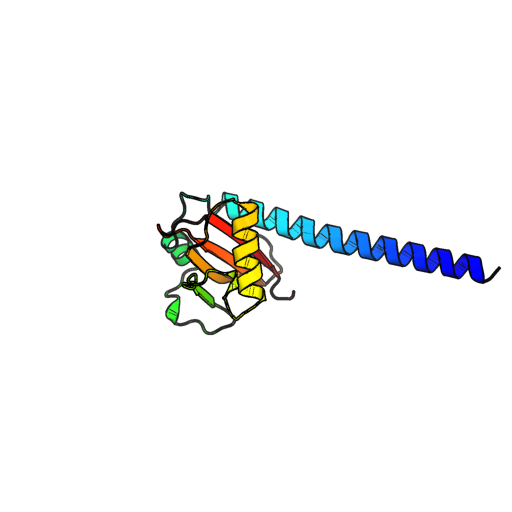3 1.00 87.25 117 TYR A C 1
ATOM 952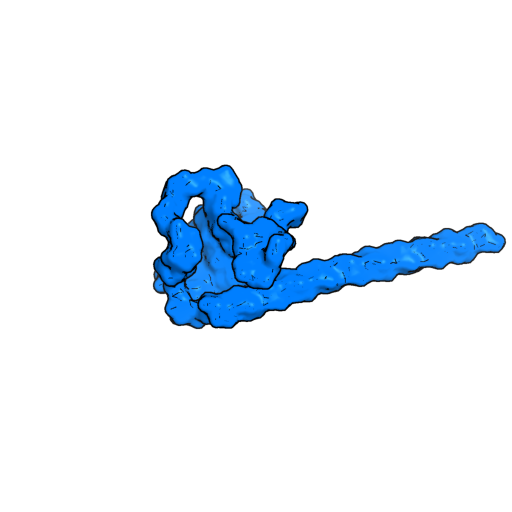 O O . TYR A 1 117 ? 6.381 0.132 -4.956 1.00 87.25 117 TYR A O 1
ATOM 960 N N . ALA A 1 118 ? 4.738 -0.868 -6.124 1.00 90.12 118 ALA A N 1
ATOM 961 C CA . ALA A 1 118 ? 3.674 0.038 -5.721 1.00 90.12 118 ALA A CA 1
ATOM 962 C C . ALA A 1 118 ? 2.822 -0.636 -4.646 1.00 90.12 118 ALA A C 1
ATOM 964 O O . ALA A 1 118 ? 2.261 -1.711 -4.867 1.00 90.12 118 ALA A O 1
ATOM 965 N N . TRP A 1 119 ? 2.731 -0.007 -3.481 1.00 94.19 119 TRP A N 1
ATOM 966 C CA . TRP A 1 119 ? 1.899 -0.456 -2.374 1.00 94.19 119 TRP A CA 1
ATOM 967 C C . TRP A 1 119 ? 0.620 0.366 -2.320 1.00 94.19 119 TRP A C 1
ATOM 969 O O . TRP A 1 119 ? 0.645 1.588 -2.453 1.00 94.19 119 TRP A O 1
ATOM 979 N N . TYR A 1 120 ? -0.487 -0.313 -2.066 1.00 96.06 120 TYR A N 1
ATOM 980 C CA . TYR A 1 120 ? -1.806 0.273 -1.911 1.00 96.06 120 TYR A CA 1
ATOM 981 C C . TYR A 1 120 ? -2.382 -0.194 -0.589 1.00 96.06 120 TYR A C 1
ATOM 983 O O . TYR A 1 120 ? -2.347 -1.385 -0.275 1.00 96.06 120 TYR A O 1
ATOM 991 N N . TYR A 1 121 ? -2.917 0.746 0.177 1.00 98.19 121 TYR A N 1
ATOM 992 C CA . TYR A 1 121 ? -3.507 0.483 1.479 1.00 98.19 121 TYR A CA 1
ATOM 993 C C . TYR A 1 121 ? -4.995 0.775 1.385 1.00 98.19 121 TYR A C 1
ATOM 995 O O . TYR A 1 121 ? -5.385 1.795 0.812 1.00 98.19 121 TYR A O 1
ATOM 1003 N N . TYR A 1 122 ? -5.818 -0.110 1.937 1.00 98.50 122 TYR A N 1
ATOM 1004 C CA . TYR A 1 122 ? -7.268 -0.039 1.803 1.00 98.50 122 TYR A CA 1
ATOM 1005 C C . TYR A 1 122 ? -7.958 0.039 3.158 1.00 98.50 122 TYR A C 1
ATOM 1007 O O . TYR A 1 122 ? -7.504 -0.580 4.125 1.00 98.50 122 TYR A O 1
ATOM 1015 N N . ASP A 1 123 ? -9.077 0.754 3.212 1.00 98.31 123 ASP A N 1
ATOM 1016 C CA . ASP A 1 123 ? -10.004 0.717 4.340 1.00 98.31 123 ASP A CA 1
ATOM 1017 C C . ASP A 1 123 ? -10.897 -0.538 4.305 1.00 98.31 123 ASP A C 1
ATOM 1019 O O . ASP A 1 123 ? -10.755 -1.429 3.464 1.00 98.31 123 ASP A O 1
ATOM 1023 N N . VAL A 1 124 ? -11.828 -0.619 5.257 1.00 97.88 124 VAL A N 1
ATOM 1024 C CA . VAL A 1 124 ? -12.811 -1.710 5.367 1.00 97.88 124 VAL A CA 1
ATOM 1025 C C . VAL A 1 124 ? -13.857 -1.714 4.245 1.00 97.88 124 VAL A C 1
ATOM 1027 O O . VAL A 1 124 ? -14.565 -2.703 4.087 1.00 97.88 124 VAL A O 1
ATOM 1030 N N . ALA A 1 125 ? -13.976 -0.621 3.488 1.00 98.00 125 ALA A N 1
ATOM 1031 C CA . ALA A 1 125 ? -14.860 -0.490 2.333 1.00 98.00 125 ALA A CA 1
ATOM 1032 C C . ALA A 1 125 ? -14.116 -0.751 1.009 1.00 98.00 125 ALA A C 1
ATOM 1034 O O . ALA A 1 125 ? -14.632 -0.433 -0.066 1.00 98.00 125 ALA A O 1
ATOM 1035 N N . ASP A 1 126 ? -12.905 -1.318 1.084 1.00 97.69 126 ASP A N 1
ATOM 1036 C CA . ASP A 1 126 ? -12.018 -1.586 -0.044 1.00 97.69 126 ASP A CA 1
ATOM 1037 C C . ASP A 1 126 ? -11.696 -0.334 -0.880 1.00 97.69 126 ASP A C 1
ATOM 1039 O O . ASP A 1 126 ? -11.474 -0.412 -2.093 1.00 97.69 126 ASP A O 1
ATOM 1043 N N . LYS A 1 127 ? -11.647 0.841 -0.244 1.00 98.25 127 LYS A N 1
ATOM 1044 C CA . LYS A 1 127 ? -11.193 2.092 -0.857 1.00 98.25 127 LYS A CA 1
ATOM 1045 C C . LYS A 1 127 ? -9.749 2.372 -0.489 1.00 98.25 127 LYS A C 1
ATOM 1047 O O . LYS A 1 127 ? -9.324 2.110 0.630 1.00 98.25 127 LYS A O 1
ATOM 1052 N N . VAL A 1 128 ? -8.995 2.921 -1.438 1.00 97.94 128 VAL A N 1
ATOM 1053 C CA . VAL A 1 128 ? -7.621 3.373 -1.197 1.00 97.94 128 VAL A CA 1
ATOM 1054 C C . VAL A 1 128 ? -7.630 4.424 -0.085 1.00 97.94 128 VAL A C 1
ATOM 1056 O O . VAL A 1 128 ? -8.399 5.380 -0.156 1.00 97.94 128 VAL A O 1
ATOM 1059 N N . VAL A 1 129 ? -6.768 4.262 0.916 1.00 97.94 129 VAL A N 1
ATOM 1060 C CA . VAL A 1 129 ? -6.505 5.273 1.958 1.00 97.94 129 VAL A CA 1
ATOM 1061 C C . VAL A 1 129 ? -5.145 5.927 1.768 1.00 97.94 129 VAL A C 1
ATOM 1063 O O . VAL A 1 129 ? -4.986 7.120 2.008 1.00 97.94 129 VAL A O 1
ATOM 1066 N N . ASP A 1 130 ? -4.175 5.157 1.281 1.00 97.69 130 ASP A N 1
ATOM 1067 C CA . ASP A 1 130 ? -2.827 5.621 0.996 1.00 97.69 130 ASP A CA 1
ATOM 1068 C C . ASP A 1 130 ? -2.199 4.776 -0.115 1.00 97.69 130 ASP A C 1
ATOM 1070 O O . ASP A 1 130 ? -2.683 3.694 -0.466 1.00 97.69 130 ASP A O 1
ATOM 1074 N N . VAL A 1 131 ? -1.069 5.258 -0.614 1.00 95.38 131 VAL A N 1
ATOM 1075 C CA . VAL A 1 131 ? -0.175 4.552 -1.527 1.00 95.38 131 VAL A CA 1
ATOM 1076 C C . VAL A 1 131 ? 1.269 4.779 -1.097 1.00 95.38 131 VAL A C 1
ATOM 1078 O O . VAL A 1 131 ? 1.584 5.739 -0.391 1.00 95.38 131 VAL A O 1
ATOM 1081 N N . ASP A 1 132 ? 2.156 3.885 -1.502 1.00 91.81 132 ASP A N 1
ATOM 1082 C CA . ASP A 1 132 ? 3.590 3.999 -1.253 1.00 91.81 132 ASP A CA 1
ATOM 1083 C C . ASP A 1 132 ? 4.366 3.373 -2.413 1.00 91.81 132 ASP A C 1
ATOM 1085 O O . ASP A 1 132 ? 3.823 2.578 -3.185 1.00 91.81 132 ASP A O 1
ATOM 1089 N N . TRP A 1 133 ? 5.624 3.758 -2.557 1.00 87.38 133 TRP A N 1
ATOM 1090 C CA . TRP A 1 133 ? 6.443 3.415 -3.710 1.00 87.38 133 TRP A CA 1
ATOM 1091 C C . TRP A 1 133 ? 7.854 3.023 -3.266 1.00 87.38 133 TRP A C 1
ATOM 1093 O O . TRP A 1 133 ? 8.370 3.538 -2.277 1.00 87.38 133 TRP A O 1
ATOM 1103 N N . GLN A 1 134 ? 8.467 2.072 -3.967 1.00 84.19 134 GLN A N 1
ATOM 1104 C CA . GLN A 1 134 ? 9.819 1.582 -3.687 1.00 84.19 134 GLN A CA 1
ATOM 1105 C C . GLN A 1 134 ? 10.483 1.140 -4.998 1.00 84.19 134 GLN A C 1
ATOM 1107 O O . GLN A 1 134 ? 9.830 0.453 -5.794 1.00 84.19 134 GLN A O 1
ATOM 1112 N N . PHE A 1 135 ? 11.767 1.449 -5.224 1.00 76.00 135 PHE A N 1
ATOM 1113 C CA . PHE A 1 135 ? 12.478 0.828 -6.346 1.00 76.00 135 PHE A CA 1
ATOM 1114 C C . PHE A 1 135 ? 12.625 -0.675 -6.097 1.00 76.00 135 PHE A C 1
ATOM 1116 O O . PHE A 1 135 ? 12.861 -1.121 -4.980 1.00 76.00 135 PHE A O 1
ATOM 1123 N N . ALA A 1 136 ? 12.555 -1.494 -7.146 1.00 71.56 136 ALA A N 1
ATOM 1124 C CA . ALA A 1 136 ? 12.809 -2.925 -6.989 1.00 71.56 136 ALA A CA 1
ATOM 1125 C C . ALA A 1 136 ? 14.265 -3.257 -6.609 1.00 71.56 136 ALA A C 1
ATOM 1127 O O . ALA A 1 136 ? 14.538 -4.377 -6.183 1.00 71.56 136 ALA A O 1
ATOM 1128 N N . SER A 1 137 ? 15.185 -2.309 -6.814 1.00 66.62 137 SER A N 1
ATOM 1129 C CA . SER A 1 137 ? 16.598 -2.403 -6.438 1.00 66.62 137 SER A CA 1
ATOM 1130 C C . SER A 1 137 ? 16.899 -1.961 -5.005 1.00 66.62 137 SER A C 1
ATOM 1132 O O . SER A 1 137 ? 18.038 -2.146 -4.582 1.00 66.62 137 SER A O 1
ATOM 1134 N N . ASP A 1 138 ? 15.928 -1.355 -4.312 1.00 58.75 138 ASP A N 1
ATOM 1135 C CA . ASP A 1 138 ? 16.051 -0.960 -2.900 1.00 58.75 138 ASP A CA 1
ATOM 1136 C C . ASP A 1 138 ? 15.817 -2.163 -1.980 1.00 58.75 138 ASP A C 1
ATOM 1138 O O . ASP A 1 138 ? 16.667 -2.408 -1.096 1.00 58.75 138 ASP A O 1
#

Radius of gyration: 18.81 Å; chains: 1; bounding box: 64×36×36 Å

Foldseek 3Di:
DVVVVVVVVVVVVVVVVVVVVVVVVVVFVVLQVVVCVVAPFPPHFLVNVCVVLVDPPPPDDPPAKDKDFADPVGLVPDPDVVSSVVQVVLCVVQVDHFGMKMWHWDDPVVDPDFIKIKMFTADPVRTTRGIGIGTPVD

pLDDT: mean 80.64, std 17.48, range [48.28, 98.5]

Secondary structure (DSSP, 8-state):
-HHHHHHHHHHHHHHHHHHHHHHHHHHHHHHHHHHHHHS-TTTSBHHHHHHHTT--GGGPPTTSEEEEE--TT-GGG-S-HHHHHHHHHHHHHHSS---EEEEEEEE-TTSSS-EEEEEEEE-TTSBEEEEEEEETT-